Protein AF-A0A6N7DV59-F1 (afdb_monomer_lite)

Structure (mmCIF, N/CA/C/O backbone):
data_AF-A0A6N7DV59-F1
#
_entry.id   AF-A0A6N7DV59-F1
#
loop_
_atom_site.group_PDB
_atom_site.id
_atom_site.type_symbol
_atom_site.label_atom_id
_atom_site.label_alt_id
_atom_site.label_comp_id
_atom_site.label_asym_id
_atom_site.label_entity_id
_atom_site.label_seq_id
_atom_site.pdbx_PDB_ins_code
_atom_site.Cartn_x
_atom_site.Cartn_y
_atom_site.Cartn_z
_atom_site.occupancy
_atom_site.B_iso_or_equiv
_atom_site.auth_seq_id
_atom_site.auth_comp_id
_atom_site.auth_asym_id
_atom_site.auth_atom_id
_atom_site.pdbx_PDB_model_num
ATOM 1 N N . MET A 1 1 ? -37.263 -8.255 16.301 1.00 53.03 1 MET A N 1
ATOM 2 C CA . MET A 1 1 ? -36.999 -6.805 16.225 1.00 53.03 1 MET A CA 1
ATOM 3 C C . MET A 1 1 ? -35.703 -6.599 15.480 1.00 53.03 1 MET A C 1
ATOM 5 O O . MET A 1 1 ? -34.784 -7.393 15.649 1.00 53.03 1 MET A O 1
ATOM 9 N N . SER A 1 2 ? -35.664 -5.605 14.603 1.00 73.62 2 SER A N 1
ATOM 10 C CA . SER A 1 2 ? -34.457 -5.238 13.863 1.00 73.62 2 SER A CA 1
ATOM 11 C C . SER A 1 2 ? -33.514 -4.444 14.769 1.00 73.62 2 SER A C 1
ATOM 13 O O . SER A 1 2 ? -33.973 -3.632 15.566 1.00 73.62 2 SER A O 1
ATOM 15 N N . ILE A 1 3 ? -32.197 -4.608 14.605 1.00 65.12 3 ILE A N 1
ATOM 16 C CA . ILE A 1 3 ? -31.164 -3.819 15.310 1.00 65.12 3 ILE A CA 1
ATOM 17 C C . ILE A 1 3 ? -31.409 -2.306 15.150 1.00 65.12 3 ILE A C 1
ATOM 19 O O . ILE A 1 3 ? -31.134 -1.525 16.057 1.00 65.12 3 ILE A O 1
ATOM 23 N N . LYS A 1 4 ? -31.994 -1.884 14.018 1.00 65.19 4 LYS A N 1
ATOM 24 C CA . LYS A 1 4 ? -32.389 -0.485 13.795 1.00 65.19 4 LYS A CA 1
ATOM 25 C C . LYS A 1 4 ? -33.467 0.000 14.767 1.00 65.19 4 LYS A C 1
ATOM 27 O O . LYS A 1 4 ? -33.396 1.137 15.207 1.00 65.19 4 LYS A O 1
ATOM 32 N N . GLU A 1 5 ? -34.450 -0.833 15.091 1.00 75.69 5 GLU A N 1
ATOM 33 C CA . GLU A 1 5 ? -35.561 -0.459 15.977 1.00 75.69 5 GLU A CA 1
ATOM 34 C C . GLU A 1 5 ? -35.088 -0.309 17.427 1.00 75.69 5 GLU A C 1
ATOM 36 O O . GLU A 1 5 ? -35.556 0.573 18.138 1.00 75.69 5 GLU A O 1
ATOM 41 N N . GLU A 1 6 ? -34.132 -1.136 17.861 1.00 70.56 6 GLU A N 1
ATOM 42 C CA . GLU A 1 6 ? -33.504 -1.002 19.182 1.00 70.56 6 GLU A CA 1
ATOM 43 C C . GLU A 1 6 ? -32.624 0.248 19.274 1.00 70.56 6 GLU A C 1
ATOM 45 O O . GLU A 1 6 ? -32.701 0.977 20.258 1.00 70.56 6 GLU A O 1
ATOM 50 N N . ALA A 1 7 ? -31.836 0.536 18.233 1.00 67.06 7 ALA A N 1
ATOM 51 C CA . ALA A 1 7 ? -30.996 1.730 18.197 1.00 67.06 7 ALA A CA 1
ATOM 52 C C . ALA A 1 7 ? -31.821 3.028 18.201 1.00 67.06 7 ALA A C 1
ATOM 54 O O . ALA A 1 7 ? -31.433 3.996 18.845 1.00 67.06 7 ALA A O 1
ATOM 55 N N . ILE A 1 8 ? -32.970 3.047 17.516 1.00 78.62 8 ILE A N 1
ATOM 56 C CA . ILE A 1 8 ? -33.869 4.210 17.507 1.00 78.62 8 ILE A CA 1
ATOM 57 C C . ILE A 1 8 ? -34.468 4.448 18.895 1.00 78.62 8 ILE A C 1
ATOM 59 O O . ILE A 1 8 ? -34.417 5.573 19.377 1.00 78.62 8 ILE A O 1
ATOM 63 N N . LYS A 1 9 ? -34.945 3.401 19.580 1.00 80.88 9 LYS A N 1
ATOM 64 C CA . LYS A 1 9 ? -35.472 3.527 20.952 1.00 80.88 9 LYS A CA 1
ATOM 65 C C . LYS A 1 9 ? -34.446 4.089 21.930 1.00 80.88 9 LYS A C 1
ATOM 67 O O . LYS A 1 9 ? -34.797 4.863 22.809 1.00 80.88 9 LYS A O 1
ATOM 72 N N . LEU A 1 10 ? -33.188 3.694 21.767 1.00 77.88 10 LEU A N 1
ATOM 73 C CA . LEU A 1 10 ? -32.077 4.212 22.555 1.00 77.88 10 LEU A CA 1
ATOM 74 C C . LEU A 1 10 ? -31.850 5.706 22.327 1.00 77.88 10 LEU A C 1
ATOM 76 O O . LEU A 1 10 ? -31.630 6.443 23.280 1.00 77.88 10 LEU A O 1
ATOM 80 N N . VAL A 1 11 ? -31.932 6.154 21.075 1.00 79.38 11 VAL A N 1
ATOM 81 C CA . VAL A 1 11 ? -31.822 7.577 20.728 1.00 79.38 11 VAL A CA 1
ATOM 82 C C . VAL A 1 11 ? -33.018 8.368 21.263 1.00 79.38 11 VAL A C 1
ATOM 84 O O . VAL A 1 11 ? -32.833 9.462 21.776 1.00 79.38 11 VAL A O 1
ATOM 87 N N . GLU A 1 12 ? -34.228 7.811 21.205 1.00 82.44 12 GLU A N 1
ATOM 88 C CA . GLU A 1 12 ? -35.452 8.444 21.722 1.00 82.44 12 GLU A CA 1
ATOM 89 C C . GLU A 1 12 ? -35.468 8.602 23.253 1.00 82.44 12 GLU A C 1
ATOM 91 O O . GLU A 1 12 ? -36.203 9.436 23.773 1.00 82.44 12 GLU A O 1
ATOM 96 N N . GLN A 1 13 ? -34.680 7.807 23.984 1.00 82.50 13 GLN A N 1
ATOM 97 C CA . GLN A 1 13 ? -34.553 7.894 25.445 1.00 82.50 13 GLN A CA 1
ATOM 98 C C . GLN A 1 13 ? -33.491 8.900 25.906 1.00 82.50 13 GLN A C 1
ATOM 100 O O . GLN A 1 13 ? -33.379 9.162 27.106 1.00 82.50 13 GLN A O 1
ATOM 105 N N . LEU A 1 14 ? -32.698 9.446 24.982 1.00 82.31 14 LEU A N 1
ATOM 106 C CA . LEU A 1 14 ? -31.697 10.456 25.298 1.00 82.31 14 LEU A CA 1
ATOM 107 C C . LEU A 1 14 ? -32.336 11.853 25.389 1.00 82.31 14 LEU A C 1
ATOM 109 O O . LEU A 1 14 ? -33.287 12.140 24.662 1.00 82.31 14 LEU A O 1
ATOM 113 N N . PRO A 1 15 ? -31.814 12.737 26.258 1.00 82.75 15 PRO A N 1
ATOM 114 C CA . PRO A 1 15 ? -32.241 14.133 26.298 1.00 82.75 15 PRO A CA 1
ATOM 115 C C . PRO A 1 15 ? -31.950 14.846 24.966 1.00 82.75 15 PRO A C 1
ATOM 117 O O . PRO A 1 15 ? -31.029 14.465 24.242 1.00 82.75 15 PRO A O 1
ATOM 120 N N . GLU A 1 16 ? -32.715 15.891 24.638 1.00 76.38 16 GLU A N 1
ATOM 121 C CA . GLU A 1 16 ? -32.572 16.619 23.363 1.00 76.38 16 GLU A CA 1
ATOM 122 C C . GLU A 1 16 ? -31.179 17.259 23.202 1.00 76.38 16 GLU A C 1
ATOM 124 O O . GLU A 1 16 ? -30.687 17.422 22.087 1.00 76.38 16 GLU A O 1
ATOM 129 N N . GLU A 1 17 ? -30.51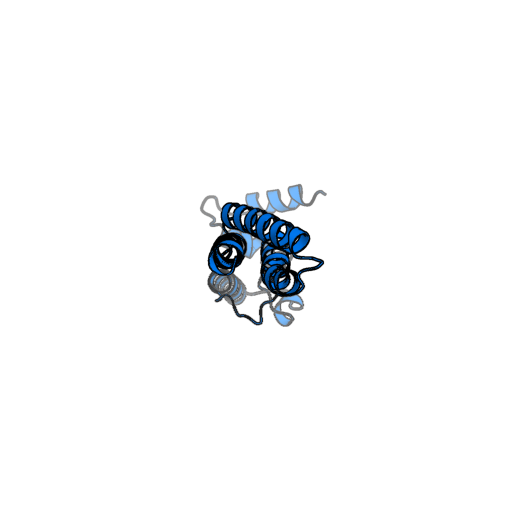6 17.572 24.315 1.00 83.06 17 GLU A N 1
ATOM 130 C CA . GLU A 1 17 ? -29.153 18.096 24.390 1.00 83.06 17 GLU A CA 1
ATOM 131 C C . GLU A 1 17 ? -28.049 17.020 24.455 1.00 83.06 17 GLU A C 1
ATOM 133 O O . GLU A 1 17 ? -26.877 17.360 24.644 1.00 83.06 17 GLU A O 1
ATOM 138 N N . ALA A 1 18 ? -28.388 15.733 24.320 1.00 80.25 18 ALA A N 1
ATOM 139 C CA . ALA A 1 18 ? -27.423 14.642 24.428 1.00 80.25 18 ALA A CA 1
ATOM 140 C C . ALA A 1 18 ? -26.315 14.737 23.371 1.00 80.25 18 ALA A C 1
ATOM 142 O O . ALA A 1 18 ? -26.553 14.901 22.171 1.00 80.25 18 ALA A O 1
ATOM 143 N N . SER A 1 19 ? -25.073 14.570 23.819 1.00 84.38 19 SER A N 1
ATOM 144 C CA . SER A 1 19 ? -23.911 14.521 22.942 1.00 84.38 19 SER A CA 1
ATOM 145 C C . SER A 1 19 ? -23.709 13.122 22.350 1.00 84.38 19 SER A C 1
ATOM 147 O O . SER A 1 19 ? -24.258 12.120 22.815 1.00 84.38 19 SER A O 1
ATOM 149 N N . TRP A 1 20 ? -22.840 13.021 21.340 1.00 81.50 20 TRP A N 1
ATOM 150 C CA . TRP A 1 20 ? -22.413 11.725 20.801 1.00 81.50 20 TRP A CA 1
ATOM 151 C C . TRP A 1 20 ? -21.836 10.797 21.884 1.00 81.50 20 TRP A C 1
ATOM 153 O O . TRP A 1 20 ? -22.086 9.592 21.867 1.00 81.50 20 TRP A O 1
ATOM 163 N N . ASN A 1 21 ? -21.113 11.357 22.858 1.00 84.38 21 ASN A N 1
ATOM 164 C CA . ASN A 1 21 ? -20.537 10.590 23.960 1.00 84.38 21 ASN A CA 1
ATOM 165 C C . ASN A 1 21 ? -21.628 9.986 24.856 1.00 84.38 21 ASN A C 1
ATOM 167 O O . ASN A 1 21 ? -21.464 8.861 25.324 1.00 84.38 21 ASN A O 1
ATOM 171 N N . ASP A 1 22 ? -22.757 10.672 25.035 1.00 84.56 22 ASP A N 1
ATOM 172 C CA . ASP A 1 22 ? -23.884 10.180 25.837 1.00 84.56 22 ASP A CA 1
ATOM 173 C C . ASP A 1 22 ? -24.599 9.016 25.143 1.00 84.56 22 ASP A C 1
ATOM 175 O O . ASP A 1 22 ? -24.911 8.010 25.779 1.00 84.56 22 ASP A O 1
ATOM 179 N N . LEU A 1 23 ? -24.748 9.079 23.816 1.00 83.88 23 LEU A N 1
ATOM 180 C CA . LEU A 1 23 ? -25.253 7.952 23.028 1.00 83.88 23 LEU A CA 1
ATOM 181 C C . LEU A 1 23 ? -24.338 6.725 23.137 1.00 83.88 23 LEU A C 1
ATOM 183 O O . LEU A 1 23 ? -24.813 5.609 23.358 1.00 83.88 23 LEU A O 1
ATOM 187 N N . VAL A 1 24 ? -23.024 6.916 23.001 1.00 82.94 24 VAL A N 1
ATOM 188 C CA . VAL A 1 24 ? -22.047 5.822 23.114 1.00 82.94 24 VAL A CA 1
ATOM 189 C C . VAL A 1 24 ? -22.056 5.225 24.525 1.00 82.94 24 VAL A C 1
ATOM 191 O O . VAL A 1 24 ? -22.063 4.002 24.659 1.00 82.94 24 VAL A O 1
ATOM 194 N N . LYS A 1 25 ? -22.135 6.052 25.577 1.00 85.56 25 LYS A N 1
ATOM 195 C CA . LYS A 1 25 ? -22.279 5.587 26.966 1.00 85.56 25 LYS A CA 1
ATOM 196 C C . LYS A 1 25 ? -23.538 4.743 27.161 1.00 85.56 25 LYS A C 1
ATOM 198 O O . LYS A 1 25 ? -23.444 3.672 27.759 1.00 85.56 25 LYS A O 1
ATOM 203 N N . SER A 1 26 ? -24.681 5.169 26.625 1.00 83.75 26 SER A N 1
ATOM 204 C CA . SER A 1 26 ? -25.937 4.408 26.701 1.00 83.75 26 SER A CA 1
ATOM 205 C C . SER A 1 26 ? -25.849 3.070 25.965 1.00 83.75 26 SER A C 1
ATOM 207 O O . SER A 1 26 ? -26.251 2.040 26.501 1.00 83.75 26 SER A O 1
ATOM 209 N N . LEU A 1 27 ? -25.230 3.043 24.782 1.00 82.62 27 LEU A N 1
ATOM 210 C CA . LEU A 1 27 ? -25.012 1.806 24.025 1.00 82.62 27 LEU A CA 1
ATOM 211 C C . LEU A 1 27 ? -24.087 0.816 24.753 1.00 82.62 27 LEU A C 1
ATOM 213 O O . LEU A 1 27 ? -24.308 -0.396 24.679 1.00 82.62 27 LEU A O 1
ATOM 217 N N . ILE A 1 28 ? -23.058 1.313 25.447 1.00 83.38 28 ILE A N 1
ATOM 218 C CA . ILE A 1 28 ? -22.157 0.489 26.269 1.00 83.38 28 ILE A CA 1
ATOM 219 C C . ILE A 1 28 ? -22.893 -0.023 27.512 1.00 83.38 28 ILE A C 1
ATOM 221 O O . ILE A 1 28 ? -22.807 -1.210 27.829 1.00 83.38 28 ILE A O 1
ATOM 225 N N . ARG A 1 29 ? -23.658 0.847 28.184 1.00 84.06 29 ARG A N 1
ATOM 226 C CA . ARG A 1 29 ? -24.466 0.499 29.361 1.00 84.06 29 ARG A CA 1
ATOM 227 C C . ARG A 1 29 ? -25.473 -0.604 29.056 1.00 84.06 29 ARG A C 1
ATOM 229 O O . ARG A 1 29 ? -25.607 -1.537 29.839 1.00 84.06 29 ARG A O 1
ATOM 236 N N . GLU A 1 30 ? -26.129 -0.535 27.903 1.00 81.56 30 GLU A N 1
ATOM 237 C CA . GLU A 1 30 ? -27.067 -1.563 27.442 1.00 81.56 30 GLU A CA 1
ATOM 238 C C . GLU A 1 30 ? -26.394 -2.777 26.781 1.00 81.56 30 GLU A C 1
ATOM 240 O O . GLU A 1 30 ? -27.080 -3.637 26.221 1.00 81.56 30 GLU A O 1
ATOM 245 N N . ARG A 1 31 ? -25.055 -2.868 26.818 1.00 76.50 31 ARG A N 1
ATOM 246 C CA . ARG A 1 31 ? -24.267 -3.973 26.240 1.00 76.50 31 ARG A CA 1
ATOM 247 C C . ARG A 1 31 ? -24.517 -4.198 24.744 1.00 76.50 31 ARG A C 1
ATOM 249 O O . ARG A 1 31 ? -24.239 -5.274 24.217 1.00 76.50 31 ARG A O 1
ATOM 256 N N . LYS A 1 32 ? -25.007 -3.180 24.029 1.00 77.69 32 LYS A N 1
ATOM 257 C CA . LYS A 1 32 ? -25.212 -3.230 22.572 1.00 77.69 32 LYS A CA 1
ATOM 258 C C . LYS A 1 32 ? -23.893 -3.118 21.817 1.00 77.69 32 LYS A C 1
ATOM 260 O O . LYS A 1 32 ? -23.775 -3.636 20.709 1.00 77.69 32 LYS A O 1
ATOM 265 N N . ILE A 1 33 ? -22.900 -2.470 22.426 1.00 75.88 33 ILE A N 1
ATOM 266 C CA . ILE A 1 33 ? -21.531 -2.373 21.918 1.00 75.88 33 ILE A CA 1
ATOM 267 C C . ILE A 1 33 ? -20.526 -2.665 23.037 1.00 75.88 33 ILE A C 1
ATOM 269 O O . ILE A 1 33 ? -20.744 -2.312 24.191 1.00 75.88 33 ILE A O 1
ATOM 273 N N . THR A 1 34 ? -19.400 -3.282 22.682 1.00 79.06 34 THR A N 1
ATOM 274 C CA . THR A 1 34 ? -18.279 -3.579 23.599 1.00 79.06 34 THR A CA 1
ATOM 275 C C . THR A 1 34 ? -17.015 -2.784 23.258 1.00 79.06 34 THR A C 1
ATOM 277 O O . THR A 1 34 ? -15.915 -3.092 23.711 1.00 79.06 34 THR A O 1
ATOM 280 N N . LEU A 1 35 ? -17.158 -1.750 22.426 1.00 73.06 35 LEU A N 1
ATOM 281 C CA . LEU A 1 35 ? -16.057 -0.914 21.956 1.00 73.06 35 LEU A CA 1
ATOM 282 C C . LEU A 1 35 ? -15.397 -0.178 23.130 1.00 73.06 35 LEU A C 1
ATOM 284 O O . LEU A 1 35 ? -16.061 0.548 23.862 1.00 73.06 35 LEU A O 1
ATOM 288 N N . GLY A 1 36 ? -14.081 -0.344 23.278 1.00 72.75 36 GLY A N 1
ATOM 289 C CA . GLY A 1 36 ? -13.288 0.336 24.309 1.00 72.75 36 GLY A CA 1
ATOM 290 C C . GLY A 1 36 ? -13.299 -0.332 25.687 1.00 72.75 36 GLY A C 1
ATOM 291 O O . GLY A 1 36 ? -12.547 0.110 26.553 1.00 72.75 36 GLY A O 1
ATOM 292 N N . LEU A 1 37 ? -14.087 -1.397 25.881 1.00 82.62 37 LEU A N 1
ATOM 293 C CA . LEU A 1 37 ? -14.084 -2.196 27.108 1.00 82.62 37 LEU A CA 1
ATOM 294 C C . LEU A 1 37 ? -12.840 -3.092 27.184 1.00 82.62 37 LEU A C 1
ATOM 296 O O . LEU A 1 37 ? -12.382 -3.628 26.176 1.00 82.62 37 LEU A O 1
ATOM 300 N N . THR A 1 38 ? -12.311 -3.272 28.390 1.00 79.81 38 THR A N 1
ATOM 301 C CA . THR A 1 38 ? -11.330 -4.315 28.717 1.00 79.81 38 THR A CA 1
ATOM 302 C C . THR A 1 38 ? -12.014 -5.661 28.947 1.00 79.81 38 THR A C 1
ATOM 304 O O . THR A 1 38 ? -13.211 -5.717 29.222 1.00 79.81 38 THR A O 1
ATOM 307 N N . ASP A 1 39 ? -11.248 -6.753 28.909 1.00 77.44 39 ASP A N 1
ATOM 308 C CA . ASP A 1 39 ? -11.769 -8.112 29.126 1.00 77.44 39 ASP A CA 1
ATOM 309 C C . ASP A 1 39 ? -12.516 -8.265 30.462 1.00 77.44 39 ASP A C 1
ATOM 311 O O . ASP A 1 39 ? -13.489 -9.009 30.550 1.00 77.44 39 ASP A O 1
ATOM 315 N N . ILE A 1 40 ? -12.106 -7.520 31.493 1.00 80.06 40 ILE A N 1
ATOM 316 C CA . ILE A 1 40 ? -12.766 -7.511 32.806 1.00 80.06 40 ILE A CA 1
ATOM 317 C C . ILE A 1 40 ? -14.107 -6.767 32.720 1.00 80.06 40 ILE A C 1
ATOM 319 O O . ILE A 1 40 ? -15.136 -7.282 33.155 1.00 80.06 40 ILE A O 1
ATOM 323 N N . GLU A 1 41 ? -14.117 -5.592 32.088 1.00 79.44 41 GLU A N 1
ATOM 324 C CA . GLU A 1 41 ? -15.311 -4.752 31.919 1.00 79.44 41 GLU A CA 1
ATOM 325 C C . GLU A 1 41 ? -16.358 -5.393 30.995 1.00 79.44 41 GLU A C 1
ATOM 327 O O . GLU A 1 41 ? -17.547 -5.081 31.088 1.00 79.44 41 GLU A O 1
ATOM 332 N N . VAL A 1 42 ? -15.946 -6.299 30.101 1.00 79.31 42 VAL A N 1
ATOM 333 C CA . VAL A 1 42 ? -16.846 -7.104 29.259 1.00 79.31 42 VAL A CA 1
ATOM 334 C C . VAL A 1 42 ? -17.635 -8.119 30.088 1.00 79.31 42 VAL A C 1
ATOM 336 O O . VAL A 1 42 ? -18.804 -8.350 29.788 1.00 79.31 42 VAL A O 1
ATOM 339 N N . VAL A 1 43 ? -17.014 -8.704 31.114 1.00 80.31 43 VAL A N 1
ATOM 340 C CA . VAL A 1 43 ? -17.601 -9.772 31.944 1.00 80.31 43 VAL A CA 1
ATOM 341 C C . VAL A 1 43 ? -18.367 -9.216 33.152 1.00 80.31 43 VAL A C 1
ATOM 343 O O . VAL A 1 43 ? -19.200 -9.907 33.728 1.00 80.31 43 VAL A O 1
ATOM 346 N N . GLN A 1 44 ? -18.117 -7.965 33.534 1.00 80.38 44 GLN A N 1
ATOM 347 C CA . GLN A 1 44 ? -18.840 -7.276 34.603 1.00 80.38 44 GLN A CA 1
ATOM 348 C C . GLN A 1 44 ? -20.314 -7.048 34.214 1.00 80.38 44 GLN A C 1
ATOM 350 O O . GLN A 1 44 ? -20.597 -6.674 33.084 1.00 80.38 44 GLN A O 1
ATOM 355 N N . ASP A 1 45 ? -21.279 -7.225 35.118 1.00 74.31 45 ASP A N 1
ATOM 356 C CA . ASP A 1 45 ? -22.700 -7.079 34.743 1.00 74.31 45 ASP A CA 1
ATOM 357 C C . ASP A 1 45 ? -23.103 -5.616 34.490 1.00 74.31 45 ASP A C 1
ATOM 359 O O . ASP A 1 45 ? -23.885 -5.325 33.583 1.00 74.31 45 ASP A O 1
ATOM 363 N N . GLN A 1 46 ? -22.541 -4.674 35.253 1.00 78.94 46 GLN A N 1
ATOM 364 C CA . GLN A 1 46 ? -22.853 -3.246 35.164 1.00 78.94 46 GLN A CA 1
ATOM 365 C C . GLN A 1 46 ? -21.590 -2.403 35.326 1.00 78.94 46 GLN A C 1
ATOM 367 O O . GLN A 1 46 ? -20.757 -2.698 36.181 1.00 78.94 46 GLN A O 1
ATOM 372 N N . LEU A 1 47 ? -21.481 -1.356 34.507 1.00 81.88 47 LEU A N 1
ATOM 373 C CA . LEU A 1 47 ? -20.418 -0.358 34.592 1.00 81.88 47 LEU A CA 1
ATOM 374 C C . LEU A 1 47 ? -20.951 0.898 35.280 1.00 81.88 47 LEU A C 1
ATOM 376 O O . LEU A 1 47 ? -22.061 1.345 34.968 1.00 81.88 47 LEU A O 1
ATOM 380 N N . THR A 1 48 ? -20.170 1.474 36.189 1.00 87.06 48 THR A N 1
ATOM 381 C CA . THR A 1 48 ? -20.506 2.756 36.822 1.00 87.06 48 THR A CA 1
ATOM 382 C C . THR A 1 48 ? -20.304 3.926 35.853 1.0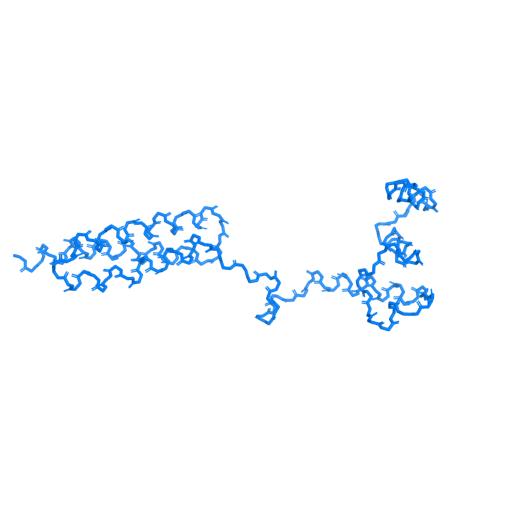0 87.06 48 THR A C 1
ATOM 384 O O . THR A 1 48 ? -19.714 3.785 34.779 1.00 87.06 48 THR A O 1
ATOM 387 N N . GLU A 1 49 ? -20.800 5.116 36.203 1.00 83.25 49 GLU A N 1
ATOM 388 C CA . GLU A 1 49 ? -20.608 6.319 35.374 1.00 83.25 49 GLU A CA 1
ATOM 389 C C . GLU A 1 49 ? -19.135 6.731 35.256 1.00 83.25 49 GLU A C 1
ATOM 391 O O . GLU A 1 49 ? -18.699 7.242 34.216 1.00 83.25 49 GLU A O 1
ATOM 396 N N . GLU A 1 50 ? -18.349 6.483 36.304 1.00 84.62 50 GLU A N 1
ATOM 397 C CA . GLU A 1 50 ? -16.909 6.718 36.311 1.00 84.62 50 GLU A CA 1
ATOM 398 C C . GLU A 1 50 ? -16.199 5.764 35.344 1.00 84.62 50 GLU A C 1
ATOM 400 O O . GLU A 1 50 ? -15.377 6.203 34.536 1.00 84.62 50 GLU A O 1
ATOM 405 N N . GLU A 1 51 ? -16.565 4.479 35.364 1.00 85.06 51 GLU A N 1
ATOM 406 C CA . GLU A 1 51 ? -16.029 3.462 34.454 1.00 85.06 51 GLU A CA 1
ATOM 407 C C . GLU A 1 51 ? -16.410 3.768 32.998 1.00 85.06 51 GLU A C 1
ATOM 409 O O . GLU A 1 51 ? -15.548 3.776 32.119 1.00 85.06 51 GLU A O 1
ATOM 414 N N . LEU A 1 52 ? -17.671 4.131 32.736 1.00 85.12 52 LEU A N 1
ATOM 415 C CA . LEU A 1 52 ? -18.135 4.543 31.407 1.00 85.12 52 LEU A CA 1
ATOM 416 C C . LEU A 1 52 ? -17.378 5.770 30.889 1.00 85.12 52 LEU A C 1
ATOM 418 O O . LEU A 1 52 ? -16.975 5.815 29.727 1.00 85.12 52 LEU A O 1
ATOM 422 N N . SER A 1 53 ? -17.138 6.761 31.745 1.00 85.81 53 SER A N 1
ATOM 423 C CA . SER A 1 53 ? -16.362 7.948 31.372 1.00 85.81 53 SER A CA 1
ATOM 424 C C . SER A 1 53 ? -14.892 7.604 31.092 1.00 85.81 53 SER A C 1
ATOM 426 O O . SER A 1 53 ? -14.308 8.139 30.148 1.00 85.81 53 SER A O 1
ATOM 428 N N . ALA A 1 54 ? -14.311 6.649 31.826 1.00 85.62 54 ALA A N 1
ATOM 429 C CA . ALA A 1 54 ? -12.973 6.126 31.555 1.00 85.62 54 ALA A CA 1
ATOM 430 C C . ALA A 1 54 ? -12.896 5.327 30.238 1.00 85.62 54 ALA A C 1
ATOM 432 O O . ALA A 1 54 ? -11.868 5.357 29.555 1.00 85.62 54 ALA A O 1
ATOM 433 N N . VAL A 1 55 ? -13.964 4.623 29.844 1.00 84.94 55 VAL A N 1
ATOM 434 C CA . VAL A 1 55 ? -14.068 3.979 28.520 1.00 84.94 55 VAL A CA 1
ATOM 435 C C . VAL A 1 55 ? -14.065 5.031 27.408 1.00 84.94 55 VAL A C 1
ATOM 437 O O . VAL A 1 55 ? -13.293 4.906 26.458 1.00 84.94 55 VAL A O 1
ATOM 440 N N . ILE A 1 56 ? -14.860 6.098 27.539 1.00 85.56 56 ILE A N 1
ATOM 441 C CA . ILE A 1 56 ? -14.894 7.190 26.551 1.00 85.56 56 ILE A CA 1
ATOM 442 C C . ILE A 1 56 ? -13.524 7.868 26.425 1.00 85.56 56 ILE A C 1
ATOM 444 O O . ILE A 1 56 ? -13.022 8.020 25.314 1.00 85.56 56 ILE A O 1
ATOM 448 N N . ALA A 1 57 ? -12.858 8.178 27.540 1.00 83.75 57 ALA A N 1
ATOM 449 C CA . ALA A 1 57 ? -11.517 8.768 27.520 1.00 83.75 57 ALA A CA 1
ATOM 450 C C . ALA A 1 57 ? -10.475 7.860 26.832 1.00 83.75 57 ALA A C 1
ATOM 452 O O . ALA A 1 57 ? -9.582 8.331 26.119 1.00 83.75 57 ALA A O 1
ATOM 453 N N . ARG A 1 58 ? -10.589 6.535 26.994 1.00 81.94 58 ARG A N 1
ATOM 454 C CA . ARG A 1 58 ? -9.767 5.563 26.253 1.00 81.94 58 ARG A CA 1
ATOM 455 C C . ARG A 1 58 ? -10.081 5.552 24.763 1.00 81.94 58 ARG A C 1
ATOM 457 O O . ARG A 1 58 ? -9.156 5.487 23.961 1.00 81.94 58 ARG A O 1
ATOM 464 N N . LEU A 1 59 ? -11.351 5.634 24.378 1.00 80.88 59 LEU A N 1
ATOM 465 C CA . LEU A 1 59 ? -11.749 5.706 22.970 1.00 80.88 59 LEU A CA 1
ATOM 466 C C . LEU A 1 59 ? -11.231 6.990 22.305 1.00 80.88 59 LEU A C 1
ATOM 468 O O . LEU A 1 59 ? -10.684 6.934 21.203 1.00 80.88 59 LEU A O 1
ATOM 472 N N . GLU A 1 60 ? -11.331 8.125 22.995 1.00 79.56 60 GLU A N 1
ATOM 473 C CA . GLU A 1 60 ? -10.805 9.407 22.523 1.00 79.56 60 GLU A CA 1
ATOM 474 C C . GLU A 1 60 ? -9.274 9.387 22.430 1.00 79.56 60 GLU A C 1
ATOM 476 O O . GLU A 1 60 ? -8.720 9.751 21.392 1.00 79.56 60 GLU A O 1
ATOM 481 N N . SER A 1 61 ? -8.568 8.879 23.445 1.00 75.38 61 SER A N 1
ATOM 482 C CA . SER A 1 61 ? -7.101 8.763 23.397 1.00 75.38 61 SER A CA 1
ATOM 483 C C . SER A 1 61 ? -6.616 7.756 22.348 1.00 75.38 61 SER A C 1
ATOM 485 O O . SER A 1 61 ? -5.608 8.010 21.685 1.00 75.38 61 SER A O 1
ATOM 487 N N . ALA A 1 62 ? -7.358 6.672 22.101 1.00 66.81 62 ALA A N 1
ATOM 488 C CA . ALA A 1 62 ? -7.052 5.703 21.051 1.00 66.81 62 ALA A CA 1
ATOM 489 C C . ALA A 1 62 ? -7.148 6.306 19.640 1.00 66.81 62 ALA A C 1
ATOM 491 O O . ALA A 1 62 ? -6.429 5.863 18.745 1.00 66.81 62 ALA A O 1
ATOM 492 N N . SER A 1 63 ? -7.964 7.348 19.435 1.00 64.00 63 SER A N 1
ATOM 493 C CA . SER A 1 63 ? -7.991 8.089 18.164 1.00 64.00 63 SER A CA 1
ATOM 494 C C . SER A 1 63 ? -6.663 8.800 17.862 1.00 64.00 63 SER A C 1
ATOM 496 O O . SER A 1 63 ? -6.313 8.993 16.698 1.00 64.00 63 SER A O 1
ATOM 498 N N . SER A 1 64 ? -5.899 9.126 18.912 1.00 60.19 64 SER A N 1
ATOM 499 C CA . SER A 1 64 ? -4.578 9.760 18.848 1.00 60.19 64 SER A CA 1
ATOM 500 C C . SER A 1 64 ? -3.411 8.782 19.011 1.00 60.19 64 SER A C 1
ATOM 502 O O . SER A 1 64 ? -2.255 9.211 19.000 1.00 60.19 64 SER A O 1
ATOM 504 N N . ALA A 1 65 ? -3.689 7.478 19.165 1.00 59.88 65 ALA A N 1
ATOM 505 C CA . ALA A 1 65 ? -2.648 6.470 19.309 1.00 59.88 65 ALA A CA 1
ATOM 506 C C . ALA A 1 65 ? -1.696 6.547 18.110 1.00 59.88 65 ALA A C 1
ATOM 508 O O . ALA A 1 65 ? -2.116 6.493 16.951 1.00 59.88 65 ALA A O 1
ATOM 509 N N . HIS A 1 66 ? -0.408 6.720 18.413 1.00 51.97 66 HIS A N 1
ATOM 510 C CA . HIS A 1 66 ? 0.648 6.798 17.413 1.00 51.97 66 HIS A CA 1
ATOM 511 C C . HIS A 1 66 ? 0.585 5.556 16.510 1.00 51.97 66 HIS A C 1
ATOM 513 O O . HIS A 1 66 ? 0.231 4.477 16.991 1.00 51.97 66 HIS A O 1
ATOM 519 N N . ASP A 1 67 ? 0.912 5.705 15.221 1.00 49.44 67 ASP A N 1
ATOM 520 C CA . ASP A 1 67 ? 1.087 4.581 14.286 1.00 49.44 67 ASP A CA 1
ATOM 521 C C . ASP A 1 67 ? 2.266 3.727 14.803 1.00 49.44 67 ASP A C 1
ATOM 523 O O . ASP A 1 67 ? 3.416 3.886 14.399 1.00 49.44 67 ASP A O 1
ATOM 527 N N . ASP A 1 68 ? 1.999 2.883 15.798 1.00 51.75 68 ASP A N 1
ATOM 528 C CA . ASP A 1 68 ? 2.951 1.936 16.357 1.00 51.75 68 ASP A CA 1
ATOM 529 C C . ASP A 1 68 ? 3.249 0.906 15.268 1.00 51.75 68 ASP A C 1
ATOM 531 O O . ASP A 1 68 ? 2.342 0.266 14.733 1.00 51.75 68 ASP A O 1
ATOM 535 N N . MET A 1 69 ? 4.530 0.726 14.947 1.00 48.06 69 MET A N 1
ATOM 536 C CA . MET A 1 69 ? 5.000 -0.257 13.968 1.00 48.06 69 MET A CA 1
ATOM 537 C C . MET A 1 69 ? 4.616 -1.702 14.336 1.00 48.06 69 MET A C 1
ATOM 539 O O . MET A 1 69 ? 4.680 -2.588 13.487 1.00 48.06 69 MET A O 1
ATOM 543 N N . ARG A 1 70 ? 4.208 -1.957 15.586 1.00 53.84 70 ARG A N 1
ATOM 544 C CA . ARG A 1 70 ? 3.671 -3.245 16.057 1.00 53.84 70 ARG A CA 1
ATOM 545 C C . ARG A 1 70 ? 2.163 -3.384 15.835 1.00 53.84 70 ARG A C 1
ATOM 547 O O . ARG A 1 70 ? 1.641 -4.496 15.888 1.00 53.84 70 ARG A O 1
ATOM 554 N N . ASN A 1 71 ? 1.459 -2.285 15.567 1.00 50.62 71 ASN A N 1
ATOM 555 C CA . ASN A 1 71 ? 0.039 -2.280 15.250 1.00 50.62 71 ASN A CA 1
ATOM 556 C C . ASN A 1 71 ? -0.163 -2.584 13.758 1.00 50.62 71 ASN A C 1
ATOM 558 O O . ASN A 1 71 ? -0.287 -1.705 12.906 1.00 50.62 71 ASN A O 1
ATOM 562 N N . THR A 1 72 ? -0.216 -3.874 13.432 1.00 50.59 72 THR A N 1
ATOM 563 C CA . THR A 1 72 ? -0.381 -4.380 12.058 1.00 50.59 72 THR A CA 1
ATOM 564 C C . THR A 1 72 ? -1.764 -4.118 11.459 1.00 50.59 72 THR A C 1
ATOM 566 O O . THR A 1 72 ? -1.983 -4.403 10.285 1.00 50.59 72 THR A O 1
ATOM 569 N N . ARG A 1 73 ? -2.696 -3.509 12.206 1.00 46.31 73 ARG A N 1
ATOM 570 C CA . ARG A 1 73 ? -4.068 -3.220 11.752 1.00 46.31 73 ARG A CA 1
ATOM 571 C C . ARG A 1 73 ? -4.122 -2.280 10.538 1.00 46.31 73 ARG A C 1
ATOM 573 O O . ARG A 1 73 ? -5.110 -2.292 9.811 1.00 46.31 73 ARG A O 1
ATOM 580 N N . LYS A 1 74 ? -3.064 -1.488 10.312 1.00 47.97 74 LYS A N 1
ATOM 581 C CA . LYS A 1 74 ? -2.883 -0.592 9.152 1.00 47.97 74 LYS A CA 1
ATOM 582 C C . LYS A 1 74 ? -1.783 -1.026 8.179 1.00 47.97 74 LYS A C 1
ATOM 584 O O . LYS A 1 74 ? -1.589 -0.350 7.169 1.00 47.97 74 LYS A O 1
ATOM 589 N N . TYR A 1 75 ? -1.068 -2.124 8.440 1.00 48.31 75 TYR A N 1
ATOM 590 C CA . TYR A 1 75 ? -0.062 -2.618 7.501 1.00 48.31 75 TYR A CA 1
ATOM 591 C C . TYR A 1 75 ? -0.761 -3.343 6.347 1.00 48.31 75 TYR A C 1
ATOM 593 O O . TYR A 1 75 ? -0.901 -4.562 6.341 1.00 48.31 75 TYR A O 1
ATOM 601 N N . ASN A 1 76 ? -1.245 -2.564 5.382 1.00 56.41 76 ASN A N 1
ATOM 602 C CA . ASN A 1 76 ? -1.721 -3.064 4.104 1.00 56.41 76 ASN A CA 1
ATOM 603 C C . ASN A 1 76 ? -0.735 -2.572 3.037 1.00 56.41 76 ASN A C 1
ATOM 605 O O . ASN A 1 76 ? -0.887 -1.442 2.562 1.00 56.41 76 ASN A O 1
ATOM 609 N N . PRO A 1 77 ? 0.342 -3.331 2.745 1.00 59.25 77 PRO A N 1
ATOM 610 C CA . PRO A 1 77 ? 1.286 -2.936 1.714 1.00 59.25 77 PRO A CA 1
ATOM 611 C C . PRO A 1 77 ? 0.512 -2.841 0.404 1.00 59.25 77 PRO A C 1
ATOM 613 O O . PRO A 1 77 ? -0.024 -3.830 -0.089 1.00 59.25 77 PRO A O 1
ATOM 616 N N . ASP A 1 78 ? 0.390 -1.625 -0.119 1.00 73.06 78 ASP A N 1
ATOM 617 C CA . ASP A 1 78 ? -0.379 -1.404 -1.330 1.00 73.06 78 ASP A CA 1
ATOM 618 C C . ASP A 1 78 ? 0.253 -2.188 -2.483 1.00 73.06 78 ASP A C 1
ATOM 620 O O . ASP A 1 78 ? 1.444 -2.051 -2.779 1.00 73.06 78 ASP A O 1
ATOM 624 N N . ASN A 1 79 ? -0.560 -3.021 -3.132 1.00 82.38 79 ASN A N 1
ATOM 625 C CA . ASN A 1 79 ? -0.094 -3.914 -4.185 1.00 82.38 79 ASN A CA 1
ATOM 626 C C . ASN A 1 79 ? 0.607 -3.151 -5.318 1.00 82.38 79 ASN A C 1
ATOM 628 O O . ASN A 1 79 ? 1.575 -3.662 -5.872 1.00 82.38 79 ASN A O 1
ATOM 632 N N . ALA A 1 80 ? 0.168 -1.932 -5.659 1.00 83.31 80 ALA A N 1
ATOM 633 C CA . ALA A 1 80 ? 0.803 -1.158 -6.721 1.00 83.31 80 ALA A CA 1
ATOM 634 C C . ALA A 1 80 ? 2.186 -0.646 -6.299 1.00 83.31 80 ALA A C 1
ATOM 636 O O . ALA A 1 80 ? 3.123 -0.712 -7.094 1.00 83.31 80 ALA A O 1
ATOM 637 N N . LEU A 1 81 ? 2.342 -0.201 -5.047 1.00 88.69 81 LEU A N 1
ATOM 638 C CA . LEU A 1 81 ? 3.643 0.225 -4.525 1.00 88.69 81 LEU A CA 1
ATOM 639 C C . LEU A 1 81 ? 4.637 -0.942 -4.460 1.00 88.69 81 LEU A C 1
ATOM 641 O O . LEU A 1 81 ? 5.778 -0.807 -4.901 1.00 88.69 81 LEU A O 1
ATOM 645 N N . THR A 1 82 ? 4.206 -2.092 -3.942 1.00 87.38 82 THR A N 1
ATOM 646 C CA . THR A 1 82 ? 5.065 -3.279 -3.841 1.00 87.38 82 THR A CA 1
ATOM 647 C C . THR A 1 82 ? 5.471 -3.788 -5.223 1.00 87.38 82 THR A C 1
ATOM 649 O O . THR A 1 82 ? 6.648 -4.056 -5.454 1.00 87.38 82 THR A O 1
ATOM 652 N N . ILE A 1 83 ? 4.528 -3.863 -6.169 1.00 87.31 83 ILE A N 1
ATOM 653 C CA . ILE A 1 83 ? 4.821 -4.270 -7.551 1.00 87.31 83 ILE A CA 1
ATOM 654 C C . ILE A 1 83 ? 5.802 -3.291 -8.204 1.00 87.31 83 ILE A C 1
ATOM 656 O O . ILE A 1 83 ? 6.755 -3.732 -8.836 1.00 87.31 83 ILE A O 1
ATOM 660 N N . SER A 1 84 ? 5.626 -1.980 -8.012 1.00 90.50 84 SER A N 1
ATOM 661 C CA . SER A 1 84 ? 6.554 -0.971 -8.536 1.00 90.50 84 SER A CA 1
ATOM 662 C C . SER A 1 84 ? 7.994 -1.234 -8.083 1.00 90.50 84 SER A C 1
ATOM 664 O O . SER A 1 84 ? 8.892 -1.323 -8.916 1.00 90.50 84 SER A O 1
ATOM 666 N N . TRP A 1 85 ? 8.204 -1.468 -6.786 1.00 93.25 85 TRP A N 1
ATOM 667 C CA . TRP A 1 85 ? 9.527 -1.773 -6.237 1.00 93.25 85 TRP A CA 1
ATOM 668 C C . TRP A 1 85 ? 10.140 -3.060 -6.780 1.00 93.25 85 TRP A C 1
ATOM 670 O O . TRP A 1 85 ? 11.324 -3.077 -7.115 1.00 93.25 85 TRP A O 1
ATOM 680 N N . VAL A 1 86 ? 9.352 -4.131 -6.879 1.00 92.12 86 VAL A N 1
ATOM 681 C CA . VAL A 1 86 ? 9.828 -5.409 -7.426 1.00 92.12 86 VAL A CA 1
ATOM 682 C C . VAL A 1 86 ? 10.285 -5.230 -8.870 1.00 92.12 86 VAL A C 1
ATOM 684 O O . VAL A 1 86 ? 11.368 -5.676 -9.228 1.00 92.12 86 VAL A O 1
ATOM 687 N N . LEU A 1 87 ? 9.493 -4.542 -9.692 1.00 91.50 87 LEU A N 1
ATOM 688 C CA . LEU A 1 87 ? 9.801 -4.362 -11.108 1.00 91.50 87 LEU A CA 1
ATOM 689 C C . LEU A 1 87 ? 11.032 -3.470 -11.321 1.00 91.50 87 LEU A C 1
ATOM 691 O O . LEU A 1 87 ? 11.903 -3.830 -12.109 1.00 91.50 87 LEU A O 1
ATOM 695 N N . VAL A 1 88 ? 11.123 -2.352 -10.592 1.00 91.50 88 VAL A N 1
ATOM 696 C CA . VAL A 1 88 ? 12.267 -1.427 -10.658 1.00 91.50 88 VAL A CA 1
ATOM 697 C C . VAL A 1 88 ? 13.539 -2.118 -10.164 1.00 91.50 88 VAL A C 1
ATOM 699 O O . VAL A 1 88 ? 14.514 -2.181 -10.890 1.00 91.50 88 VAL A O 1
ATOM 702 N N . SER A 1 89 ? 13.525 -2.768 -8.998 1.00 90.56 89 SER A N 1
ATOM 703 C CA . SER A 1 89 ? 14.729 -3.441 -8.474 1.00 90.56 89 SER A CA 1
ATOM 704 C C . SER A 1 89 ? 15.227 -4.613 -9.333 1.00 90.56 89 SER A C 1
ATOM 706 O O . SER A 1 89 ? 16.425 -4.904 -9.343 1.00 90.56 89 SER A O 1
ATOM 708 N N . LEU A 1 90 ? 14.336 -5.283 -10.071 1.00 89.88 90 LEU A N 1
ATOM 709 C CA . LEU A 1 90 ? 14.704 -6.382 -10.963 1.00 89.88 90 LEU A CA 1
ATOM 710 C C . LEU A 1 90 ? 15.240 -5.888 -12.318 1.00 89.88 90 LEU A C 1
ATOM 712 O O . LEU A 1 90 ? 15.999 -6.605 -12.974 1.00 89.88 90 LEU A O 1
ATOM 716 N N . ALA A 1 91 ? 14.865 -4.682 -12.752 1.00 88.81 91 ALA A N 1
ATOM 717 C CA . ALA A 1 91 ? 15.221 -4.168 -14.071 1.00 88.81 91 ALA A CA 1
ATOM 718 C C . ALA A 1 91 ? 16.749 -4.051 -14.286 1.00 88.81 91 ALA A C 1
ATOM 720 O O . ALA A 1 91 ? 17.229 -4.585 -15.290 1.00 88.81 91 ALA A O 1
ATOM 721 N N . PRO A 1 92 ? 17.556 -3.485 -13.362 1.00 86.44 92 PRO A N 1
ATOM 722 C CA . PRO A 1 92 ? 19.013 -3.427 -13.510 1.00 86.44 92 PRO A CA 1
ATOM 723 C C . PRO A 1 92 ? 19.673 -4.804 -13.603 1.00 86.44 92 PRO A C 1
ATOM 725 O O . PRO A 1 92 ? 20.625 -4.981 -14.361 1.00 86.44 92 PRO A O 1
ATOM 728 N N . LEU A 1 93 ? 19.151 -5.795 -12.869 1.00 85.44 93 LEU A N 1
ATOM 729 C CA . LEU A 1 93 ? 19.669 -7.166 -12.896 1.00 85.44 93 LEU A CA 1
ATOM 730 C C . LEU A 1 93 ? 19.511 -7.789 -14.285 1.00 85.44 93 LEU A C 1
ATOM 732 O O . LEU A 1 93 ? 20.417 -8.468 -14.767 1.00 85.44 93 LEU A O 1
ATOM 736 N N . LEU A 1 94 ? 18.380 -7.531 -14.948 1.00 83.75 94 LEU A N 1
ATOM 737 C CA . LEU A 1 94 ? 18.166 -7.996 -16.316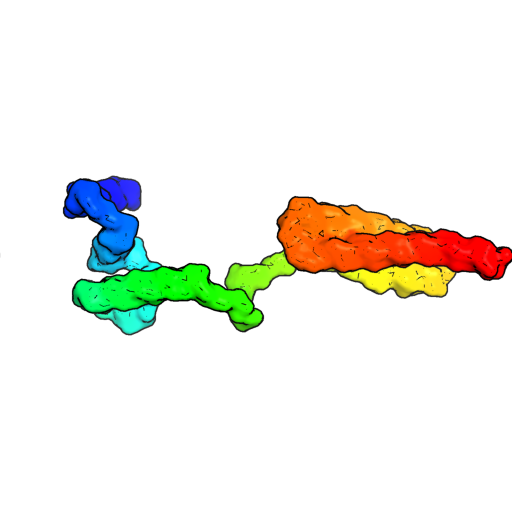 1.00 83.75 94 LEU A CA 1
ATOM 738 C C . LEU A 1 94 ? 18.956 -7.185 -17.341 1.00 83.75 94 LEU A C 1
ATOM 740 O O . LEU A 1 94 ? 19.371 -7.753 -18.344 1.00 83.75 94 LEU A O 1
ATOM 744 N N . PHE A 1 95 ? 19.199 -5.897 -17.093 1.00 82.25 95 PHE A N 1
ATOM 745 C CA . PHE A 1 95 ? 19.959 -5.045 -18.009 1.00 82.25 95 PHE A CA 1
ATOM 746 C C . PHE A 1 95 ? 21.427 -5.474 -18.131 1.00 82.25 95 PHE A C 1
ATOM 748 O O . PHE A 1 95 ? 21.987 -5.459 -19.224 1.00 82.25 95 PHE A O 1
ATOM 755 N N . ILE A 1 96 ? 22.040 -5.915 -17.026 1.00 78.94 96 ILE A N 1
ATOM 756 C CA . ILE A 1 96 ? 23.422 -6.428 -17.019 1.00 78.94 96 ILE A CA 1
ATOM 757 C C . ILE A 1 96 ? 23.546 -7.699 -17.879 1.00 78.94 96 ILE A C 1
ATOM 759 O O . ILE A 1 96 ? 24.594 -7.959 -18.473 1.00 78.94 96 ILE A O 1
ATOM 763 N N . SER A 1 97 ? 22.470 -8.480 -17.997 1.00 71.56 97 SER A N 1
ATOM 764 C CA . SER A 1 97 ? 22.407 -9.620 -18.907 1.00 71.56 97 SER A CA 1
ATOM 765 C C . SER A 1 97 ? 21.986 -9.150 -20.303 1.00 71.56 97 SER A C 1
ATOM 767 O O . SER A 1 97 ? 20.802 -9.023 -20.602 1.00 71.56 97 SER A O 1
ATOM 769 N N . ILE A 1 98 ? 22.960 -8.914 -21.187 1.00 63.03 98 ILE A N 1
ATOM 770 C CA . ILE A 1 98 ? 22.759 -8.382 -22.554 1.00 63.03 98 ILE A CA 1
ATOM 771 C C . ILE A 1 98 ? 21.677 -9.150 -23.347 1.00 63.03 98 ILE A C 1
ATOM 773 O O . ILE A 1 98 ? 20.950 -8.557 -24.141 1.00 63.03 98 ILE A O 1
ATOM 777 N N . LEU A 1 99 ? 21.508 -10.453 -23.093 1.00 64.06 99 LEU A N 1
ATOM 778 C CA . LEU A 1 99 ? 20.487 -11.303 -23.726 1.00 64.06 99 LEU A CA 1
ATOM 779 C C . LEU A 1 99 ? 19.040 -10.938 -23.350 1.00 64.06 99 LEU A C 1
ATOM 781 O O . LEU A 1 99 ? 18.110 -11.329 -24.051 1.00 64.06 99 LEU A O 1
ATOM 785 N N . ILE A 1 100 ? 18.840 -10.213 -22.249 1.00 74.19 100 ILE A N 1
ATOM 786 C CA . ILE A 1 100 ? 17.528 -9.924 -21.657 1.00 74.19 100 ILE A CA 1
ATOM 787 C C . ILE A 1 100 ? 17.315 -8.414 -21.457 1.00 74.19 100 ILE A C 1
ATOM 789 O O . ILE A 1 100 ? 16.314 -8.002 -20.870 1.00 74.19 100 ILE A O 1
ATOM 793 N N . ALA A 1 101 ? 18.203 -7.577 -22.005 1.00 76.88 101 ALA A N 1
ATOM 794 C CA . ALA A 1 101 ? 18.110 -6.122 -21.925 1.00 76.8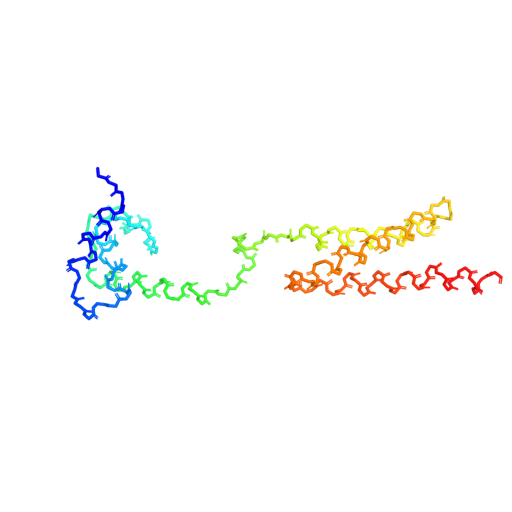8 101 ALA A CA 1
ATOM 795 C C . ALA A 1 101 ? 16.733 -5.566 -22.356 1.00 76.88 101 ALA A C 1
ATOM 797 O O . ALA A 1 101 ? 16.205 -4.730 -21.625 1.00 76.88 101 ALA A O 1
ATOM 798 N N . PRO A 1 102 ? 16.061 -6.058 -23.426 1.00 83.62 102 PRO A N 1
ATOM 799 C CA . PRO A 1 102 ? 14.694 -5.641 -23.766 1.00 83.62 102 PRO A CA 1
ATOM 800 C C . PRO A 1 102 ? 13.683 -5.805 -22.619 1.00 83.62 102 PRO A C 1
ATOM 802 O O . PRO A 1 102 ? 12.809 -4.958 -22.432 1.00 83.62 102 PRO A O 1
ATOM 805 N N . ALA A 1 103 ? 13.816 -6.867 -21.818 1.00 85.31 103 ALA A N 1
ATOM 806 C CA . ALA A 1 103 ? 12.947 -7.091 -20.668 1.00 85.31 103 ALA A CA 1
ATOM 807 C C . ALA A 1 103 ? 13.207 -6.070 -19.553 1.00 85.31 103 ALA A C 1
ATOM 809 O O . ALA A 1 103 ? 12.261 -5.657 -18.890 1.00 85.31 103 ALA A O 1
ATOM 810 N N . ALA A 1 104 ? 14.451 -5.612 -19.378 1.00 87.31 104 ALA A N 1
ATOM 811 C CA . ALA A 1 104 ? 14.789 -4.583 -18.397 1.00 87.31 104 ALA A CA 1
ATOM 812 C C . ALA A 1 104 ? 14.059 -3.256 -18.666 1.00 87.31 104 ALA A C 1
ATOM 814 O O . ALA A 1 104 ? 13.510 -2.662 -17.739 1.00 87.31 104 ALA A O 1
ATOM 815 N N . TYR A 1 105 ? 13.967 -2.824 -19.932 1.00 88.56 105 TYR A N 1
ATOM 816 C CA . TYR A 1 105 ? 13.191 -1.630 -20.298 1.00 88.56 105 TYR A CA 1
ATOM 817 C C . TYR A 1 105 ? 11.703 -1.800 -19.976 1.00 88.56 105 TYR A C 1
ATOM 819 O O . TYR A 1 105 ? 11.081 -0.885 -19.438 1.00 88.56 105 TYR A O 1
ATOM 827 N N . LEU A 1 106 ? 11.136 -2.978 -20.267 1.00 90.94 106 LEU A N 1
ATOM 828 C CA . LEU A 1 106 ? 9.741 -3.294 -19.946 1.00 90.94 106 LEU A CA 1
ATOM 829 C C . LEU A 1 106 ? 9.485 -3.269 -18.437 1.00 90.94 106 LEU A C 1
ATOM 831 O O . LEU A 1 106 ? 8.501 -2.684 -17.993 1.00 90.94 106 LEU A O 1
ATOM 835 N N . LEU A 1 107 ? 10.373 -3.873 -17.649 1.00 90.69 107 LEU A N 1
ATOM 836 C CA . LEU A 1 107 ? 10.288 -3.902 -16.189 1.00 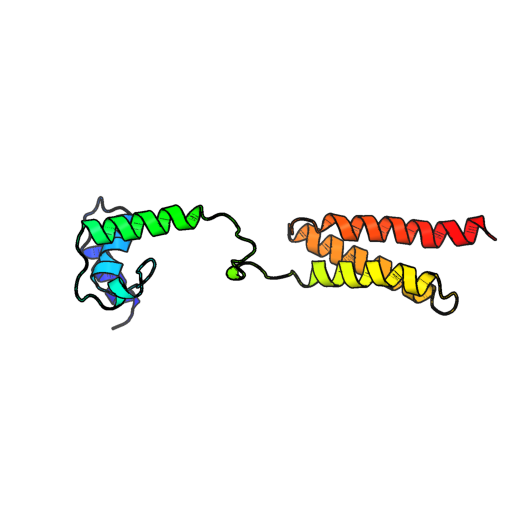90.69 107 LEU A CA 1
ATOM 837 C C . LEU A 1 107 ? 10.371 -2.503 -15.584 1.00 90.69 107 LEU A C 1
ATOM 839 O O . LEU A 1 107 ? 9.511 -2.141 -14.785 1.00 90.69 107 LEU A O 1
ATOM 843 N N . SER A 1 108 ? 11.336 -1.696 -16.018 1.00 91.44 108 SER A N 1
ATOM 844 C CA . SER A 1 108 ? 11.472 -0.312 -15.565 1.00 91.44 108 SER A CA 1
ATOM 845 C C . SER A 1 108 ? 10.240 0.525 -15.946 1.00 91.44 108 SER A C 1
ATOM 847 O O . SER A 1 108 ? 9.643 1.172 -15.085 1.00 91.44 108 SER A O 1
ATOM 849 N N . ALA A 1 109 ? 9.751 0.422 -17.189 1.00 93.12 109 ALA A N 1
ATOM 850 C CA . ALA A 1 109 ? 8.546 1.126 -17.636 1.00 93.12 109 ALA A CA 1
ATOM 851 C C . ALA A 1 109 ? 7.290 0.723 -16.842 1.00 93.12 109 ALA A C 1
ATOM 853 O O . ALA A 1 109 ? 6.540 1.585 -16.381 1.00 93.12 109 ALA A O 1
ATOM 854 N N . LEU A 1 110 ? 7.064 -0.578 -16.635 1.00 92.56 110 LEU A N 1
ATOM 855 C CA . LEU A 1 110 ? 5.950 -1.064 -15.820 1.00 92.56 110 LEU A CA 1
ATOM 856 C C . LEU A 1 110 ? 6.100 -0.623 -14.359 1.00 92.56 110 LEU A C 1
ATOM 858 O O . LEU A 1 110 ? 5.125 -0.187 -13.748 1.00 92.56 110 LEU A O 1
ATOM 862 N N . GLY A 1 111 ? 7.316 -0.666 -13.815 1.00 92.00 111 GLY A N 1
ATOM 863 C CA . GLY A 1 111 ? 7.643 -0.178 -12.481 1.00 92.00 111 GLY A CA 1
ATOM 864 C C . GLY A 1 111 ? 7.265 1.290 -12.282 1.00 92.00 111 GLY A C 1
ATOM 865 O O . GLY A 1 111 ? 6.617 1.623 -11.287 1.00 92.00 111 GLY A O 1
ATOM 866 N N . ILE A 1 112 ? 7.562 2.144 -13.267 1.00 94.69 112 ILE A N 1
ATOM 867 C CA . ILE A 1 112 ? 7.154 3.557 -13.294 1.00 94.69 112 ILE A CA 1
ATOM 868 C C . ILE A 1 112 ? 5.627 3.684 -13.338 1.00 94.69 112 ILE A C 1
ATOM 870 O O . ILE A 1 112 ? 5.066 4.468 -12.578 1.00 94.69 112 ILE A O 1
ATOM 874 N N . VAL A 1 113 ? 4.930 2.911 -14.180 1.00 94.62 113 VAL A N 1
ATOM 875 C CA . VAL A 1 113 ? 3.457 2.962 -14.289 1.00 94.62 113 VAL A CA 1
ATOM 876 C C . VAL A 1 113 ? 2.785 2.585 -12.966 1.00 94.62 113 VAL A C 1
ATOM 878 O O . VAL A 1 113 ? 1.884 3.288 -12.501 1.00 94.62 113 VAL A O 1
ATOM 881 N N . PHE A 1 114 ? 3.230 1.502 -12.327 1.00 91.62 114 PHE A N 1
ATOM 882 C CA . PHE A 1 114 ? 2.708 1.086 -11.024 1.00 91.62 114 PHE A CA 1
ATOM 883 C C . PHE A 1 114 ? 3.064 2.083 -9.913 1.00 91.62 114 PHE A C 1
ATOM 885 O O . PHE A 1 114 ? 2.220 2.367 -9.062 1.00 91.62 114 PHE A O 1
ATOM 892 N N . GLY A 1 115 ? 4.260 2.674 -9.957 1.00 90.25 115 GLY A N 1
ATOM 893 C CA . GLY A 1 115 ? 4.687 3.717 -9.024 1.00 90.25 115 GLY A CA 1
ATOM 894 C C . GLY A 1 115 ? 3.867 5.001 -9.170 1.00 90.25 115 GLY A C 1
ATOM 895 O O . GLY A 1 115 ? 3.392 5.555 -8.178 1.00 90.25 115 GLY A O 1
ATOM 896 N N . ALA A 1 116 ? 3.589 5.423 -10.406 1.00 92.00 116 ALA A N 1
ATOM 897 C CA . ALA A 1 116 ? 2.721 6.556 -10.709 1.00 92.00 116 ALA A CA 1
ATOM 898 C C . ALA A 1 116 ? 1.285 6.305 -10.229 1.00 92.00 116 ALA A C 1
ATOM 900 O O . ALA A 1 116 ? 0.693 7.166 -9.576 1.00 92.00 116 ALA A O 1
ATOM 901 N N . LYS A 1 117 ? 0.746 5.099 -10.458 1.00 90.56 117 LYS A N 1
ATOM 902 C CA . LYS A 1 117 ? -0.556 4.688 -9.911 1.00 90.56 117 LYS A CA 1
ATOM 903 C C . LYS A 1 117 ? -0.565 4.759 -8.379 1.00 90.56 117 LYS A C 1
ATOM 905 O O . LYS A 1 117 ? -1.516 5.280 -7.802 1.00 90.56 117 LYS A O 1
ATOM 910 N N . ALA A 1 118 ? 0.503 4.308 -7.721 1.00 87.12 118 ALA A N 1
ATOM 911 C CA . ALA A 1 118 ? 0.638 4.391 -6.269 1.00 87.12 118 ALA A CA 1
ATOM 912 C C . ALA A 1 118 ? 0.754 5.847 -5.760 1.00 87.12 118 ALA A C 1
ATOM 914 O O . ALA A 1 118 ? 0.207 6.188 -4.708 1.00 87.12 118 ALA A O 1
ATOM 915 N N . CYS A 1 119 ? 1.391 6.737 -6.530 1.00 88.00 119 CYS A N 1
ATOM 916 C CA . CYS A 1 119 ? 1.421 8.175 -6.244 1.00 88.00 119 CYS A CA 1
ATOM 917 C C . CYS A 1 119 ? 0.023 8.799 -6.332 1.00 88.00 119 CYS A C 1
ATOM 919 O O . CYS A 1 119 ? -0.358 9.579 -5.460 1.00 88.00 119 CYS A O 1
ATOM 921 N N . MET A 1 120 ? -0.763 8.429 -7.349 1.00 89.31 120 MET A N 1
ATOM 922 C CA . MET A 1 120 ? -2.148 8.893 -7.508 1.00 89.31 120 MET A CA 1
ATOM 923 C C . MET A 1 120 ? -3.047 8.431 -6.355 1.00 89.31 120 MET A C 1
ATOM 925 O O . MET A 1 120 ? -3.915 9.183 -5.916 1.00 89.31 120 MET A O 1
ATOM 929 N N . SER A 1 121 ? -2.784 7.247 -5.797 1.00 86.06 121 SER A N 1
ATOM 930 C CA . SER A 1 121 ? -3.441 6.738 -4.585 1.00 86.06 121 SER A CA 1
ATOM 931 C C . SER A 1 121 ? -2.979 7.422 -3.285 1.00 86.06 121 SER A C 1
ATOM 933 O O . SER A 1 121 ? -3.392 7.011 -2.203 1.00 86.06 121 SER A O 1
ATOM 935 N N . LYS A 1 122 ? -2.139 8.469 -3.361 1.00 83.88 122 LYS A N 1
ATOM 936 C CA . LYS A 1 122 ? -1.585 9.227 -2.219 1.00 83.88 122 LYS A CA 1
ATOM 937 C C . LYS A 1 122 ? -0.853 8.355 -1.191 1.00 83.88 122 LYS A C 1
ATOM 939 O O . LYS A 1 122 ? -0.828 8.671 0.000 1.00 83.88 122 LYS A O 1
ATOM 944 N N . ILE A 1 123 ? -0.226 7.270 -1.643 1.00 80.44 123 ILE A N 1
ATOM 945 C CA . ILE A 1 123 ? 0.549 6.389 -0.769 1.00 80.44 123 ILE A CA 1
ATOM 946 C C . ILE A 1 123 ? 1.879 7.067 -0.429 1.00 80.44 123 ILE A C 1
ATOM 948 O O . ILE A 1 123 ? 2.621 7.517 -1.309 1.00 80.44 123 ILE A O 1
ATOM 952 N N . LYS A 1 124 ? 2.197 7.146 0.867 1.00 81.56 124 LYS A N 1
ATOM 953 C CA . LYS A 1 124 ? 3.454 7.737 1.343 1.00 81.56 124 LYS A CA 1
ATOM 954 C C . LYS A 1 124 ? 4.647 6.960 0.777 1.00 81.56 124 LYS A C 1
ATOM 956 O O . LYS A 1 124 ? 4.693 5.739 0.861 1.00 81.56 124 LYS A O 1
ATOM 961 N N . GLY A 1 125 ? 5.616 7.678 0.209 1.00 83.25 125 GLY A N 1
ATOM 962 C CA . GLY A 1 125 ? 6.832 7.081 -0.354 1.00 83.25 125 GLY A CA 1
ATOM 963 C C . GLY A 1 125 ? 6.682 6.466 -1.752 1.00 83.25 125 GLY A C 1
ATOM 964 O O . GLY A 1 125 ? 7.671 5.982 -2.290 1.00 83.25 125 GLY A O 1
ATOM 965 N N . ALA A 1 126 ? 5.504 6.532 -2.387 1.00 86.06 126 ALA A N 1
ATOM 966 C CA . ALA A 1 126 ? 5.301 5.986 -3.737 1.00 86.06 126 ALA A CA 1
ATOM 967 C C . ALA A 1 126 ? 6.091 6.701 -4.847 1.00 86.06 126 ALA A C 1
ATOM 969 O O . ALA A 1 126 ? 6.336 6.140 -5.918 1.00 86.06 126 ALA A O 1
ATOM 970 N N . TRP A 1 127 ? 6.537 7.927 -4.581 1.00 89.06 127 TRP A N 1
ATOM 971 C CA . TRP A 1 127 ? 7.366 8.685 -5.512 1.00 89.06 127 TRP A CA 1
ATOM 972 C C . TRP A 1 127 ? 8.763 8.071 -5.679 1.00 89.06 127 TRP A C 1
ATOM 974 O O . TRP A 1 127 ? 9.343 8.191 -6.754 1.00 89.06 127 TRP A O 1
ATOM 984 N N . LEU A 1 128 ? 9.284 7.381 -4.655 1.00 92.56 128 LEU A N 1
ATOM 985 C CA . LEU A 1 128 ? 10.646 6.843 -4.651 1.00 92.56 128 LEU A CA 1
ATOM 986 C C . LEU A 1 128 ? 10.893 5.834 -5.788 1.00 92.56 128 LEU A C 1
ATOM 988 O O . LEU A 1 128 ? 11.764 6.102 -6.613 1.00 92.56 128 LEU A O 1
ATOM 992 N N . PRO A 1 129 ? 10.141 4.717 -5.899 1.00 92.38 129 PRO A N 1
ATOM 993 C CA . PRO A 1 129 ? 10.386 3.743 -6.962 1.00 92.38 129 PRO A CA 1
ATOM 994 C C . PRO A 1 129 ? 10.110 4.328 -8.349 1.00 92.38 129 PRO A C 1
ATOM 996 O O . PRO A 1 129 ? 10.794 3.985 -9.305 1.00 92.38 129 PRO A O 1
ATOM 999 N N . THR A 1 130 ? 9.171 5.272 -8.458 1.00 92.75 130 THR A N 1
ATOM 1000 C CA . THR A 1 130 ? 8.885 5.973 -9.717 1.00 92.75 130 THR A CA 1
ATOM 1001 C C . THR A 1 130 ? 10.107 6.754 -10.204 1.00 92.75 130 THR A C 1
ATOM 1003 O O . THR A 1 130 ? 10.495 6.633 -11.363 1.00 92.75 130 THR A O 1
ATOM 1006 N N . VAL A 1 131 ? 10.744 7.530 -9.320 1.00 94.38 131 VAL A N 1
ATOM 1007 C CA . VAL A 1 131 ? 11.949 8.305 -9.653 1.00 94.38 131 VAL A CA 1
ATOM 1008 C C . VAL A 1 131 ? 13.127 7.386 -9.964 1.00 94.38 131 VAL A C 1
ATOM 1010 O O . VAL A 1 131 ? 13.824 7.619 -10.949 1.00 94.38 131 VAL A O 1
ATOM 1013 N N . VAL A 1 132 ? 13.326 6.326 -9.173 1.00 94.50 132 VAL A N 1
ATOM 1014 C CA . VAL A 1 132 ? 14.389 5.338 -9.422 1.00 94.50 132 VAL A CA 1
ATOM 1015 C C . VAL A 1 132 ? 14.204 4.683 -10.793 1.00 94.50 132 VAL A C 1
ATOM 1017 O O . VAL A 1 132 ? 15.143 4.679 -11.582 1.00 94.50 132 VAL A O 1
ATOM 1020 N N . GLY A 1 133 ? 12.989 4.240 -11.130 1.00 93.12 133 GLY A N 1
ATOM 1021 C CA . GLY A 1 133 ? 12.689 3.659 -12.439 1.00 93.12 133 GLY A CA 1
ATOM 1022 C C . GLY A 1 133 ? 12.967 4.622 -13.597 1.00 93.12 133 GLY A C 1
ATOM 1023 O O . GLY A 1 133 ? 13.549 4.222 -14.599 1.00 93.12 133 GLY A O 1
ATOM 1024 N N . VAL A 1 134 ? 12.630 5.912 -13.464 1.00 94.50 134 VAL A N 1
ATOM 1025 C CA . VAL A 1 134 ? 12.948 6.920 -14.496 1.00 94.50 134 VAL A CA 1
ATOM 1026 C C . VAL A 1 134 ? 14.460 7.070 -14.685 1.00 94.50 134 VAL A C 1
ATOM 1028 O O . VAL A 1 134 ? 14.928 7.114 -15.823 1.00 94.50 134 VAL A O 1
ATOM 1031 N N . ILE A 1 135 ? 15.226 7.129 -13.592 1.00 94.06 135 ILE A N 1
ATOM 1032 C CA . ILE A 1 135 ? 16.693 7.214 -13.647 1.00 94.06 135 ILE A CA 1
ATOM 1033 C C . ILE A 1 135 ? 17.271 5.973 -14.337 1.00 94.06 135 ILE A C 1
ATOM 1035 O O . ILE A 1 135 ? 18.112 6.108 -15.224 1.00 94.06 135 ILE A O 1
ATOM 1039 N N . GLU A 1 136 ? 16.798 4.779 -13.981 1.00 90.94 136 GLU A N 1
ATOM 1040 C CA . GLU A 1 136 ? 17.210 3.526 -14.622 1.00 90.94 136 GLU A CA 1
ATOM 1041 C C . GLU A 1 136 ? 16.933 3.535 -16.123 1.00 90.94 136 GLU A C 1
ATOM 1043 O O . GLU A 1 136 ? 17.819 3.216 -16.910 1.00 90.94 136 GLU A O 1
ATOM 1048 N N . LEU A 1 137 ? 15.736 3.956 -16.534 1.00 90.94 137 LEU A N 1
ATOM 1049 C CA . LEU A 1 137 ? 15.352 3.979 -17.942 1.00 90.94 137 LEU A CA 1
ATOM 1050 C C . LEU A 1 137 ? 16.236 4.937 -18.755 1.00 90.94 137 LEU A C 1
ATOM 1052 O O . LEU A 1 137 ? 16.639 4.606 -19.870 1.00 90.94 137 LEU A O 1
ATOM 1056 N N . ILE A 1 138 ? 16.593 6.092 -18.182 1.00 91.50 138 ILE A N 1
ATOM 1057 C CA . ILE A 1 138 ? 17.559 7.025 -18.781 1.00 91.50 138 ILE A CA 1
ATOM 1058 C C . ILE A 1 138 ? 18.930 6.355 -18.918 1.00 91.50 138 ILE A C 1
ATOM 1060 O O . ILE A 1 138 ? 19.537 6.415 -19.987 1.00 91.50 138 ILE A O 1
ATOM 1064 N N . LEU A 1 139 ? 19.413 5.689 -17.866 1.00 88.75 139 LEU A N 1
ATOM 1065 C CA . LEU A 1 139 ? 20.711 5.011 -17.879 1.00 88.75 139 LEU A CA 1
ATOM 1066 C C . LEU A 1 139 ? 20.754 3.860 -18.890 1.00 88.75 139 LEU A C 1
ATOM 1068 O O . LEU A 1 139 ? 21.749 3.719 -19.599 1.00 88.75 139 LEU A O 1
ATOM 1072 N N . PHE A 1 140 ? 19.678 3.082 -19.019 1.00 87.62 140 PHE A N 1
ATOM 1073 C CA . PHE A 1 140 ? 19.596 1.985 -19.985 1.00 87.62 140 PHE A CA 1
ATOM 1074 C C . PHE A 1 140 ? 19.650 2.461 -21.436 1.00 87.62 140 PHE A C 1
ATOM 1076 O O . PHE A 1 140 ? 20.038 1.694 -22.314 1.00 87.62 140 PHE A O 1
ATOM 1083 N N . VAL A 1 141 ? 19.255 3.704 -21.712 1.00 85.62 141 VAL A N 1
ATOM 1084 C CA . VAL A 1 141 ? 19.358 4.305 -23.049 1.00 85.62 141 VAL A CA 1
ATOM 1085 C C . VAL A 1 141 ? 20.713 4.988 -23.242 1.00 85.62 141 VAL A C 1
ATOM 1087 O O . VAL A 1 141 ? 21.331 4.829 -24.291 1.00 85.62 141 VAL A O 1
ATOM 1090 N N . ALA A 1 142 ? 21.203 5.713 -22.234 1.00 85.25 142 ALA A N 1
A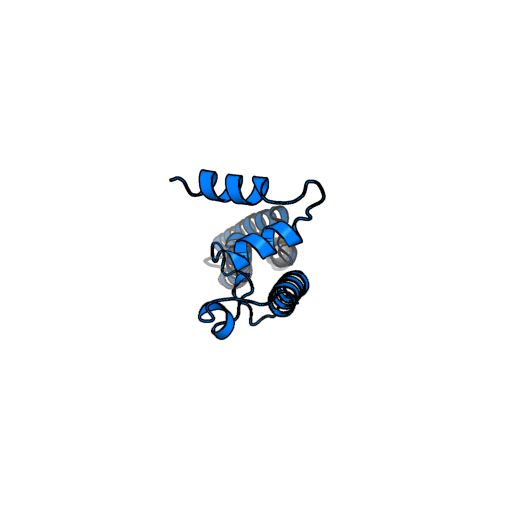TOM 1091 C CA . ALA A 1 142 ? 22.433 6.495 -22.331 1.00 85.25 142 ALA A CA 1
ATOM 1092 C C . ALA A 1 142 ? 23.708 5.631 -22.349 1.00 85.25 142 ALA A C 1
ATOM 1094 O O . ALA A 1 142 ? 24.639 5.922 -23.102 1.00 85.25 142 ALA A O 1
ATOM 1095 N N . LEU A 1 143 ? 23.766 4.558 -21.551 1.00 79.94 143 LEU A N 1
ATOM 1096 C CA . LEU A 1 143 ? 24.964 3.716 -21.439 1.00 79.94 143 LEU A CA 1
ATOM 1097 C C . LEU A 1 143 ? 25.332 3.010 -22.757 1.00 79.94 143 LEU A C 1
ATOM 1099 O O . LEU A 1 143 ? 26.490 3.117 -23.158 1.00 79.94 143 LEU A O 1
ATOM 1103 N N . PRO A 1 144 ? 24.402 2.362 -23.490 1.00 76.00 144 PRO A N 1
ATOM 1104 C CA . PRO A 1 144 ? 24.723 1.771 -24.790 1.00 76.00 144 PRO A CA 1
ATOM 1105 C C . PRO A 1 144 ? 25.237 2.793 -25.810 1.00 76.00 144 PRO A C 1
ATOM 1107 O O . PRO A 1 144 ? 26.098 2.463 -26.615 1.00 76.00 144 PRO A O 1
ATOM 1110 N N . THR A 1 145 ? 24.751 4.040 -25.762 1.00 66.69 145 THR A N 1
ATOM 1111 C CA . THR A 1 145 ? 25.187 5.107 -26.683 1.00 66.69 145 THR A CA 1
ATOM 1112 C C . THR A 1 145 ? 26.543 5.720 -26.338 1.00 66.69 145 THR A C 1
ATOM 1114 O O . THR A 1 145 ? 27.149 6.353 -27.192 1.00 66.69 145 THR A O 1
ATOM 1117 N N . ALA A 1 146 ? 27.014 5.557 -25.100 1.00 61.47 146 ALA A N 1
ATOM 1118 C CA . ALA A 1 146 ? 28.294 6.096 -24.639 1.00 61.47 146 ALA A CA 1
ATOM 1119 C C . ALA A 1 146 ? 29.461 5.101 -24.782 1.00 61.47 146 ALA A C 1
ATOM 1121 O O . ALA A 1 146 ? 30.619 5.507 -24.719 1.00 61.47 146 ALA A O 1
ATOM 1122 N N . VAL A 1 147 ? 29.156 3.806 -24.920 1.00 59.12 147 VAL A N 1
ATOM 1123 C CA . VAL A 1 147 ? 30.140 2.709 -25.014 1.00 59.12 147 VAL A CA 1
ATOM 1124 C C . VAL A 1 147 ? 30.198 2.112 -26.435 1.00 59.12 147 VAL A C 1
ATOM 1126 O O . VAL A 1 147 ? 31.064 1.283 -26.712 1.00 59.12 147 VAL A O 1
ATOM 1129 N N . GLY A 1 148 ? 29.288 2.528 -27.323 1.00 50.22 148 GLY A N 1
ATOM 1130 C CA . GLY A 1 148 ? 29.256 2.167 -28.746 1.00 50.22 148 GLY A CA 1
ATOM 1131 C C . GLY A 1 148 ? 30.107 3.063 -29.635 1.00 50.22 148 GLY A C 1
ATOM 1132 O O . GLY A 1 148 ? 30.333 4.235 -29.264 1.00 50.22 148 GLY A O 1
#

Radius of gyration: 27.4 Å; chains: 1; bounding box: 67×29×66 Å

Secondary structure (DSSP, 8-state):
--HHHHHHHHHHTS-TT--HHHHHHHHHHTTS--TT--HHHHHSS---HHHHHHHHHHHHHHHT----TT-GGG----HHHHHHHHHHHHHHHHHHSGGGHHHHHHHHHHHHHHHHHHHHTT-TTTHHHHHHHHHHHHHHHHHHHHH-

pLDDT: mean 79.63, std 12.11, range [46.31, 94.69]

Sequence (148 aa):
MSIKEEAIKLVEQLPEEASWNDLVKSLIRERKITLGLTDIEVVQDQLTEEELSAVIARLESASSAHDDMRNTRKYNPDNALTISWVLVSLAPLLFISILIAPAAYLLSALGIVFGAKACMSKIKGAWLPTVVGVIELILFVALPTAVG

Foldseek 3Di:
DDPVVVLVVLVVPDDPPDDPLNSVLSCVQVVVDCQQPDPVSNPDNGDDPVRSVVSVVSVVVVVVPPPPPVPCVPPDPPPLLVLLVVLLVCLVVQCVVVVRNVVSLVSLVSSLVSLVVCVVVVPPPSVPSNVSSVVSNVCSVVVVVVVD